Protein AF-A0A5E6N615-F1 (afdb_monomer_lite)

Secondary structure (DSSP, 8-state):
------------EEEEESTTGGGEEEETTEEEESS---TTT-SEEEEEEEEEETTEEEEEEEEEEPPPP----EEEPTT------TTPPTT-------EEE--------S--S-------------

Radius of gyration: 32.65 Å; chains: 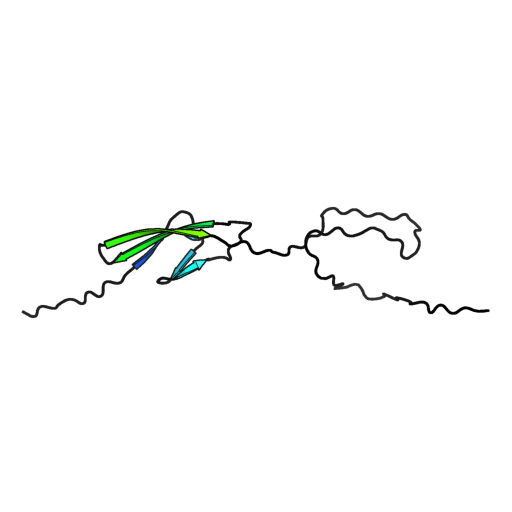1; bounding box: 83×40×94 Å

pLDDT: mean 81.95, std 19.79, range [36.72, 98.62]

Foldseek 3Di:
DDPPPDPLPQDKDKDKADDQCVQWDDDPHDIDGPDDDDCVVPQKDKMKMWIDGPPDIDIDIDIDGHDDDDDFDKAWDPPDDWDDDPPDDPPDDGDDTDMDGDDPDDDDPDDVPDPPPPPDDDDDDD

Structure (mmCIF, N/CA/C/O backbone):
data_AF-A0A5E6N615-F1
#
_entry.id   AF-A0A5E6N615-F1
#
loop_
_atom_site.group_PDB
_atom_site.id
_atom_site.type_symbol
_atom_site.label_atom_id
_atom_site.label_alt_id
_atom_site.label_comp_id
_atom_site.label_asym_id
_atom_site.label_entity_id
_atom_site.label_seq_id
_atom_site.pdbx_PDB_ins_code
_atom_site.Cartn_x
_atom_site.Cartn_y
_atom_site.Cartn_z
_atom_site.occupancy
_atom_site.B_iso_or_equiv
_atom_site.auth_seq_id
_atom_site.auth_comp_id
_atom_site.auth_asym_id
_atom_site.auth_atom_id
_atom_site.pdbx_PDB_model_num
ATOM 1 N N . MET A 1 1 ? -45.567 -9.137 41.812 1.00 41.78 1 MET A N 1
ATOM 2 C CA . MET A 1 1 ? -44.478 -8.235 41.381 1.00 41.78 1 MET A CA 1
ATOM 3 C C . MET A 1 1 ? -43.334 -9.105 40.887 1.00 41.78 1 MET A C 1
ATOM 5 O O . MET A 1 1 ? -42.562 -9.607 41.688 1.00 41.78 1 MET A O 1
ATOM 9 N N . THR A 1 2 ? -43.304 -9.397 39.588 1.00 37.09 2 THR A N 1
ATOM 10 C CA . THR A 1 2 ? -42.269 -10.251 38.989 1.00 37.09 2 THR A CA 1
ATOM 11 C C . THR A 1 2 ? -41.098 -9.361 38.605 1.00 37.09 2 THR A C 1
ATOM 13 O O . THR A 1 2 ? -41.234 -8.519 37.720 1.00 37.09 2 THR A O 1
ATOM 16 N N . ILE A 1 3 ? -39.964 -9.506 39.291 1.00 44.84 3 ILE A N 1
ATOM 17 C CA . ILE A 1 3 ? -38.730 -8.809 38.922 1.00 44.84 3 ILE A CA 1
ATOM 18 C C . ILE A 1 3 ? -38.190 -9.485 37.663 1.00 44.84 3 ILE A C 1
ATOM 20 O O . ILE A 1 3 ? -37.534 -10.527 37.724 1.00 44.84 3 ILE A O 1
ATOM 24 N N . ALA A 1 4 ? -38.500 -8.904 36.505 1.00 46.66 4 ALA A N 1
ATOM 25 C CA . ALA A 1 4 ? -37.814 -9.226 35.269 1.00 46.66 4 ALA A CA 1
ATOM 26 C C . ALA A 1 4 ? -36.354 -8.772 35.409 1.00 46.66 4 ALA A C 1
ATOM 28 O O . ALA A 1 4 ? -36.047 -7.585 35.324 1.00 46.66 4 ALA A O 1
ATOM 29 N N . HIS A 1 5 ? -35.447 -9.719 35.641 1.00 52.75 5 HIS A N 1
ATOM 30 C CA . HIS A 1 5 ? -34.023 -9.487 35.437 1.00 52.75 5 HIS A CA 1
ATOM 31 C C . HIS A 1 5 ? -33.815 -9.408 33.923 1.00 52.75 5 HIS A C 1
ATOM 33 O O . HIS A 1 5 ? -33.806 -10.423 33.226 1.00 52.75 5 HIS A O 1
ATOM 39 N N . GLY A 1 6 ? -33.791 -8.176 33.408 1.00 49.56 6 GLY A N 1
ATOM 40 C CA . GLY A 1 6 ? -33.665 -7.884 31.986 1.00 49.56 6 GLY A CA 1
ATOM 41 C C . GLY A 1 6 ? -32.457 -8.591 31.381 1.00 49.56 6 GLY A C 1
ATOM 42 O O . GLY A 1 6 ? -31.388 -8.641 31.986 1.00 49.56 6 GLY A O 1
ATOM 43 N N . LYS A 1 7 ? -32.622 -9.135 30.173 1.00 56.28 7 LYS A N 1
ATOM 44 C CA . LYS A 1 7 ? -31.506 -9.671 29.391 1.00 56.28 7 LYS A CA 1
ATOM 45 C C . LYS A 1 7 ? -30.476 -8.558 29.191 1.00 56.28 7 LYS A C 1
ATOM 47 O O . LYS A 1 7 ? -30.711 -7.638 28.413 1.00 56.28 7 LYS A O 1
ATOM 52 N N . THR A 1 8 ? -29.340 -8.622 29.876 1.00 54.59 8 THR A N 1
ATOM 53 C CA . THR A 1 8 ? -28.216 -7.711 29.634 1.00 54.59 8 THR A CA 1
ATOM 54 C C . THR A 1 8 ? -27.285 -8.304 28.591 1.00 54.59 8 THR A C 1
ATOM 56 O O . THR A 1 8 ? -26.091 -8.440 28.846 1.00 54.59 8 THR A O 1
ATOM 59 N N . ASP A 1 9 ? -27.802 -8.673 27.422 1.00 59.97 9 ASP A N 1
ATOM 60 C CA . ASP A 1 9 ? -26.910 -9.028 26.320 1.00 59.97 9 ASP A CA 1
ATOM 61 C C . ASP A 1 9 ? -26.466 -7.724 25.645 1.00 59.97 9 ASP A C 1
ATOM 63 O O . ASP A 1 9 ? -26.992 -7.283 24.623 1.00 59.97 9 ASP A O 1
ATOM 67 N N . LYS A 1 10 ? -25.581 -6.994 26.336 1.00 65.75 10 LYS A N 1
ATOM 68 C CA . LYS A 1 10 ? -24.983 -5.767 25.809 1.00 65.75 10 LYS A CA 1
ATOM 69 C C . LYS A 1 10 ? -24.020 -6.168 24.696 1.00 65.75 10 LYS A C 1
ATOM 71 O O . LYS A 1 10 ? -22.948 -6.702 24.967 1.00 65.75 10 LYS A O 1
ATOM 76 N N . SER A 1 11 ? -24.390 -5.885 23.449 1.00 82.19 11 SER A N 1
ATOM 77 C CA . SER A 1 11 ? -23.523 -6.133 22.297 1.00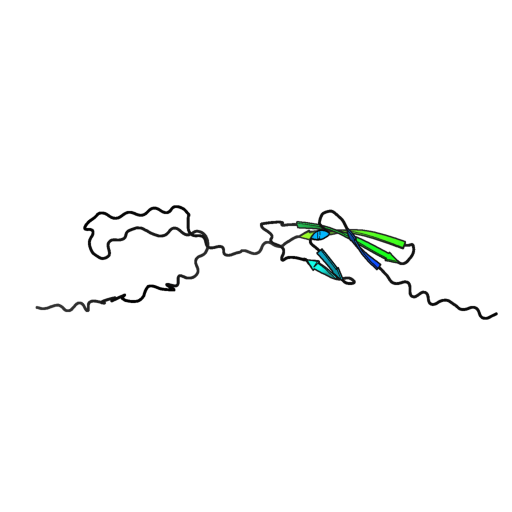 82.19 11 SER A CA 1
ATOM 78 C C . SER A 1 11 ? -22.254 -5.280 22.390 1.00 82.19 11 SER A C 1
ATOM 80 O O . SER A 1 11 ? -22.341 -4.052 22.500 1.00 82.19 11 SER A O 1
ATOM 82 N N . ILE A 1 12 ? -21.085 -5.911 22.297 1.00 91.19 12 ILE A N 1
ATOM 83 C CA . ILE A 1 12 ? -19.815 -5.198 22.127 1.00 91.19 12 ILE A CA 1
ATOM 84 C C . ILE A 1 12 ? -19.761 -4.659 20.696 1.00 91.19 12 ILE A C 1
ATOM 86 O O . ILE A 1 12 ? -19.911 -5.423 19.745 1.00 91.19 12 ILE A O 1
ATOM 90 N N . GLN A 1 13 ? -19.541 -3.355 20.548 1.00 94.19 13 GLN A N 1
ATOM 91 C CA . GLN A 1 13 ? -19.406 -2.690 19.253 1.00 94.19 13 GLN A CA 1
ATOM 92 C C . GLN A 1 13 ? -17.940 -2.359 18.981 1.00 94.19 13 GLN A C 1
ATOM 94 O O . GLN A 1 13 ? -17.220 -1.936 19.887 1.00 94.19 13 GLN A O 1
ATOM 99 N N . TYR A 1 14 ? -17.525 -2.534 17.729 1.00 96.12 14 TYR A N 1
ATOM 100 C CA . TYR A 1 14 ? -16.190 -2.203 17.244 1.00 96.12 14 TYR A CA 1
ATOM 101 C C . TYR A 1 14 ? -16.309 -1.125 16.172 1.00 96.12 14 TYR A C 1
ATOM 103 O O . TYR A 1 14 ? -17.182 -1.207 15.306 1.00 96.12 14 TYR A O 1
ATOM 111 N N . SER A 1 15 ? -15.432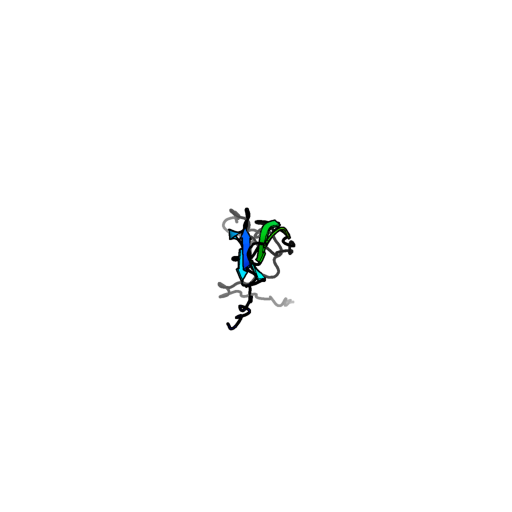 -0.127 16.211 1.00 97.00 15 SER A N 1
ATOM 112 C CA . SER A 1 15 ? -15.343 0.897 15.172 1.00 97.00 15 SER A CA 1
ATOM 113 C C . SER A 1 15 ? -13.883 1.244 14.881 1.00 97.00 15 SER A C 1
ATOM 115 O O . SER A 1 15 ? -13.007 1.072 15.730 1.00 97.00 15 SER A O 1
ATOM 117 N N . ILE A 1 16 ? -13.608 1.700 13.657 1.00 98.12 16 ILE A N 1
ATOM 118 C CA . ILE A 1 16 ? -12.289 2.201 13.258 1.00 98.12 16 ILE A CA 1
ATOM 119 C C . ILE A 1 16 ? -12.376 3.671 12.854 1.00 98.12 16 ILE A C 1
ATOM 121 O O . ILE A 1 16 ? -13.322 4.103 12.193 1.00 98.12 16 ILE A O 1
ATOM 125 N N . SER A 1 17 ? -11.367 4.442 13.239 1.00 98.31 17 SER A N 1
ATOM 126 C CA . SER A 1 17 ? -11.225 5.860 12.913 1.00 98.31 17 SER A CA 1
ATOM 127 C C . SER A 1 17 ? -9.756 6.222 12.662 1.00 98.31 17 SER A C 1
ATOM 129 O O . SER A 1 17 ? -8.898 5.344 12.549 1.00 98.31 17 SER A O 1
ATOM 131 N N . GLY A 1 18 ? -9.457 7.515 12.535 1.00 97.06 18 GLY A N 1
ATOM 132 C CA . GLY A 1 18 ? -8.108 8.017 12.276 1.00 97.06 18 GLY A CA 1
ATOM 133 C C . GLY A 1 18 ? -7.834 8.313 10.803 1.00 97.06 18 GLY A C 1
ATOM 134 O O . GLY A 1 18 ? -8.715 8.200 9.949 1.00 97.06 18 GLY A O 1
ATOM 135 N N . ARG A 1 19 ? -6.593 8.731 10.524 1.00 96.25 19 ARG A N 1
ATOM 136 C CA . ARG A 1 19 ? -6.170 9.266 9.220 1.00 96.25 19 ARG A CA 1
ATOM 137 C C . ARG A 1 19 ? -6.349 8.264 8.083 1.00 96.25 19 ARG A C 1
ATOM 139 O O . ARG A 1 19 ? -6.820 8.648 7.021 1.00 96.25 19 ARG A O 1
ATOM 146 N N . ASP A 1 20 ? -5.990 7.003 8.310 1.00 98.31 20 ASP A N 1
ATOM 147 C CA . ASP A 1 20 ? -5.990 5.992 7.253 1.00 98.31 20 ASP A CA 1
ATOM 148 C C . ASP A 1 20 ? -7.224 5.078 7.283 1.00 98.31 20 ASP A C 1
ATOM 150 O O . ASP A 1 20 ? -7.249 4.077 6.570 1.00 98.31 20 ASP A O 1
ATOM 154 N N . LYS A 1 21 ? -8.272 5.401 8.064 1.00 98.00 21 LYS A N 1
ATOM 155 C CA . LYS A 1 21 ? -9.466 4.538 8.206 1.00 98.00 21 LYS A CA 1
ATOM 156 C C . LYS A 1 21 ? -10.081 4.142 6.862 1.00 98.00 21 LYS A C 1
ATOM 158 O O . LYS A 1 21 ? -10.642 3.061 6.729 1.00 98.00 21 LYS A O 1
ATOM 163 N N . ASP A 1 22 ? -9.981 5.022 5.866 1.00 98.25 22 ASP A N 1
ATOM 164 C CA . ASP A 1 22 ? -10.645 4.841 4.581 1.00 98.25 22 ASP A CA 1
ATOM 165 C C . ASP A 1 22 ? -10.014 3.743 3.726 1.00 98.25 22 ASP A C 1
ATOM 167 O O . ASP A 1 22 ? -10.696 3.229 2.841 1.00 98.25 22 ASP A O 1
ATOM 171 N N . PHE A 1 23 ? -8.794 3.301 4.050 1.00 98.44 23 PHE A N 1
ATOM 172 C CA . PHE A 1 23 ? -8.135 2.152 3.423 1.00 98.44 23 PHE A CA 1
ATOM 173 C C . PHE A 1 23 ? -8.620 0.801 3.964 1.00 98.44 23 PHE A C 1
ATOM 175 O O . PHE A 1 23 ? -8.299 -0.233 3.376 1.00 98.44 23 PHE A O 1
ATOM 182 N N . PHE A 1 24 ? -9.405 0.789 5.047 1.00 98.62 24 PHE A N 1
ATOM 183 C CA . PHE A 1 24 ? -9.769 -0.428 5.768 1.00 98.62 24 PHE A CA 1
ATOM 184 C C . PHE A 1 24 ? -11.277 -0.665 5.828 1.00 98.62 24 PHE A C 1
ATOM 186 O O . PHE A 1 24 ? -12.084 0.261 5.925 1.00 98.62 24 PHE A O 1
ATOM 193 N N . ASN A 1 25 ? -11.648 -1.940 5.825 1.00 98.19 25 ASN A N 1
ATOM 194 C CA . ASN A 1 25 ? -12.942 -2.424 6.277 1.00 98.19 25 ASN A CA 1
ATOM 195 C C . ASN A 1 25 ? -12.801 -2.968 7.700 1.00 98.19 25 ASN A C 1
ATOM 197 O O . ASN A 1 25 ? -11.777 -3.562 8.044 1.00 98.19 25 ASN A O 1
ATOM 201 N N . LEU A 1 26 ? -13.867 -2.840 8.486 1.00 97.50 26 LEU A N 1
ATOM 202 C CA . LEU A 1 26 ? -14.034 -3.552 9.745 1.00 97.50 26 LEU A CA 1
ATOM 203 C C . LEU A 1 26 ? -15.301 -4.398 9.655 1.00 97.50 26 LEU A C 1
ATOM 205 O O . LEU A 1 26 ? -16.392 -3.863 9.465 1.00 97.50 26 LEU A O 1
ATOM 209 N N . LYS A 1 27 ? -15.149 -5.713 9.801 1.00 95.44 27 LYS A N 1
ATOM 210 C CA . LYS A 1 27 ? -16.268 -6.644 9.937 1.00 95.44 27 LYS A CA 1
ATOM 211 C C . LYS A 1 27 ? -16.065 -7.450 11.209 1.00 95.44 27 LYS A C 1
ATOM 213 O O . LYS A 1 27 ? -15.087 -8.187 11.328 1.00 95.44 27 LYS A O 1
ATOM 218 N N . ASP A 1 28 ? -16.966 -7.260 12.167 1.00 89.25 28 ASP A N 1
ATOM 219 C CA . ASP A 1 28 ? -16.855 -7.788 13.525 1.00 89.25 28 ASP A CA 1
ATOM 220 C C . ASP A 1 28 ? -15.526 -7.378 14.184 1.00 89.25 28 ASP A C 1
ATOM 222 O O . ASP A 1 28 ? -15.361 -6.236 14.607 1.00 89.25 28 ASP A O 1
ATOM 226 N N . ARG A 1 29 ? -14.561 -8.298 14.245 1.00 92.00 29 ARG A N 1
ATOM 227 C CA . ARG A 1 29 ? -13.226 -8.096 14.834 1.00 92.00 29 ARG A CA 1
ATOM 228 C C . ARG A 1 29 ? -12.101 -8.174 13.804 1.00 92.00 29 ARG A C 1
ATOM 230 O O . ARG A 1 29 ? -10.932 -8.199 14.178 1.00 92.00 29 ARG A O 1
ATOM 237 N N . VAL A 1 30 ? -12.445 -8.256 12.521 1.00 95.75 30 VAL A N 1
ATOM 238 C CA . VAL A 1 30 ? -11.488 -8.426 11.430 1.00 95.75 30 VAL A CA 1
ATOM 239 C C . VAL A 1 30 ? -11.331 -7.107 10.692 1.00 95.75 30 VAL A C 1
ATOM 241 O O . VAL A 1 30 ? -12.279 -6.588 10.100 1.00 95.75 30 VAL A O 1
ATOM 244 N N . VAL A 1 31 ? -10.105 -6.589 10.718 1.00 97.12 31 VAL A N 1
ATOM 245 C CA . VAL A 1 31 ? -9.673 -5.474 9.879 1.00 97.12 31 VAL A CA 1
ATOM 246 C C . VAL A 1 31 ? -9.092 -6.046 8.590 1.00 97.12 31 VAL A C 1
ATOM 248 O O . VAL A 1 31 ? -8.267 -6.956 8.627 1.00 97.12 31 VAL A O 1
ATOM 251 N N . SER A 1 32 ? -9.522 -5.520 7.449 1.00 98.00 32 SER A N 1
ATOM 252 C CA . SER A 1 32 ? -9.009 -5.904 6.128 1.00 98.00 32 SER A CA 1
ATOM 253 C C . SER A 1 32 ? -8.801 -4.669 5.264 1.00 98.00 32 SER A C 1
ATOM 255 O O . SER A 1 32 ? -9.467 -3.655 5.468 1.00 98.00 32 SER A O 1
ATOM 257 N N . PHE A 1 33 ? -7.880 -4.732 4.307 1.00 98.38 33 PHE A N 1
ATOM 258 C CA . PHE A 1 33 ? -7.703 -3.652 3.341 1.00 98.38 33 PHE A CA 1
ATOM 259 C C . PHE A 1 33 ? -8.842 -3.640 2.313 1.00 98.38 33 PHE A C 1
ATOM 261 O O . PHE A 1 33 ? -9.347 -4.691 1.921 1.00 98.38 33 PHE A O 1
ATOM 268 N N . LYS A 1 34 ? -9.234 -2.447 1.852 1.00 98.38 34 LYS A N 1
ATOM 269 C CA . LYS A 1 34 ? -10.176 -2.284 0.730 1.00 98.38 34 LYS A CA 1
ATOM 270 C C . LYS A 1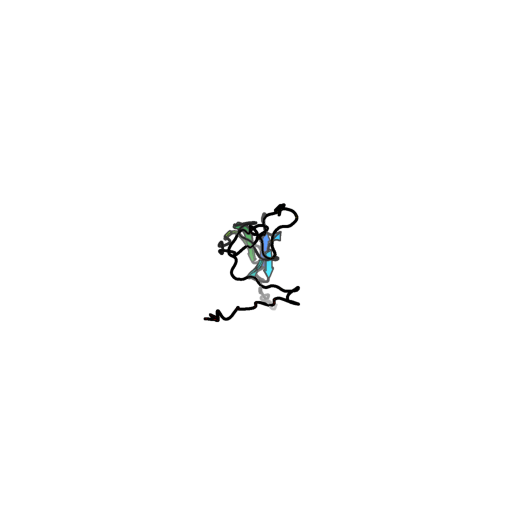 34 ? -9.529 -2.550 -0.625 1.00 98.38 34 LYS A C 1
ATOM 272 O O . LYS A 1 34 ? -10.185 -3.089 -1.505 1.00 98.38 34 LYS A O 1
ATOM 277 N N . ASN A 1 35 ? -8.261 -2.172 -0.764 1.00 97.44 35 ASN A N 1
ATOM 278 C CA . ASN A 1 35 ? -7.438 -2.374 -1.952 1.00 97.44 35 ASN A CA 1
ATOM 279 C C . ASN A 1 35 ? -6.122 -3.027 -1.532 1.00 97.44 35 ASN A C 1
ATOM 281 O O . ASN A 1 35 ? -5.680 -2.819 -0.403 1.00 97.44 35 ASN A O 1
ATOM 285 N N . SER A 1 36 ? -5.483 -3.781 -2.426 1.00 96.38 36 SER A N 1
ATOM 286 C CA . SER A 1 36 ? -4.182 -4.391 -2.139 1.00 96.38 36 SER A CA 1
ATOM 287 C C . SER A 1 36 ? -3.169 -3.333 -1.674 1.00 96.38 36 SER A C 1
ATOM 289 O O . SER A 1 36 ? -3.022 -2.316 -2.355 1.00 96.38 36 SER A O 1
ATOM 291 N N . PRO A 1 37 ? -2.497 -3.527 -0.524 1.00 96.56 37 PRO A N 1
ATOM 292 C CA . PRO A 1 37 ? -1.437 -2.629 -0.096 1.00 96.56 37 PRO A CA 1
ATOM 293 C C . PRO A 1 37 ? -0.205 -2.812 -0.983 1.00 96.56 37 PRO A C 1
ATOM 295 O O . PRO A 1 37 ? 0.128 -3.931 -1.364 1.00 96.56 37 PRO A O 1
ATOM 298 N N . ASP A 1 38 ? 0.477 -1.707 -1.254 1.00 95.94 38 ASP A N 1
ATOM 299 C CA . ASP A 1 38 ? 1.725 -1.650 -2.010 1.00 95.94 38 ASP A CA 1
ATOM 300 C C . ASP A 1 38 ? 2.763 -0.898 -1.164 1.00 95.94 38 ASP A C 1
ATOM 302 O O . ASP A 1 38 ? 2.485 0.207 -0.680 1.00 95.94 38 ASP A O 1
ATOM 306 N N . TYR A 1 39 ? 3.920 -1.524 -0.924 1.00 96.62 39 TYR A N 1
ATOM 307 C CA . TYR A 1 39 ? 4.956 -0.978 -0.047 1.00 96.62 39 TYR A CA 1
ATOM 308 C C . TYR A 1 39 ? 5.553 0.300 -0.639 1.00 96.62 39 TYR A C 1
ATOM 310 O O . TYR A 1 39 ? 5.701 1.295 0.076 1.00 96.62 39 TYR A O 1
ATOM 318 N N . GLU A 1 40 ? 5.847 0.279 -1.937 1.00 94.50 40 GLU A N 1
ATOM 319 C CA . GLU A 1 40 ? 6.446 1.372 -2.695 1.00 94.50 40 GLU A CA 1
ATOM 320 C C . GLU A 1 40 ? 5.527 2.602 -2.713 1.00 94.50 40 GLU A C 1
ATOM 322 O O . GLU A 1 40 ? 6.008 3.734 -2.627 1.00 94.50 40 GLU A O 1
ATOM 327 N N . SER A 1 41 ? 4.207 2.394 -2.734 1.00 96.31 41 SER A N 1
ATOM 328 C CA . SER A 1 41 ? 3.219 3.470 -2.603 1.00 96.31 41 SER A CA 1
ATOM 329 C C . SER A 1 41 ? 3.042 3.958 -1.163 1.00 96.31 41 SER A C 1
ATOM 331 O O . SER A 1 41 ? 2.967 5.166 -0.914 1.00 96.31 41 SER A O 1
ATOM 333 N N . LYS A 1 42 ? 2.909 3.040 -0.195 1.00 97.81 42 LYS A N 1
ATOM 334 C CA . LYS A 1 42 ? 2.694 3.389 1.214 1.00 97.81 42 LYS A CA 1
ATOM 335 C C . LYS A 1 42 ? 3.144 2.262 2.161 1.00 97.81 42 LYS A C 1
ATOM 337 O O . LYS A 1 42 ? 2.406 1.297 2.368 1.00 97.81 42 LYS A O 1
ATOM 342 N N . PRO A 1 43 ? 4.285 2.426 2.855 1.00 97.88 43 PRO A N 1
ATOM 343 C CA . PRO A 1 43 ? 4.883 1.358 3.658 1.00 97.88 43 PRO A CA 1
ATOM 344 C C . PRO A 1 43 ? 4.247 1.180 5.046 1.00 97.88 43 PRO A C 1
ATOM 346 O O . PRO A 1 43 ? 4.529 0.203 5.738 1.00 97.88 43 PRO A O 1
ATOM 349 N N . SER A 1 44 ? 3.419 2.124 5.504 1.00 98.19 44 SER A N 1
ATOM 350 C CA . SER A 1 44 ? 2.807 2.072 6.834 1.00 98.19 44 SER A CA 1
ATOM 351 C C . SER A 1 44 ? 1.475 2.816 6.884 1.00 98.19 44 SER A C 1
ATOM 353 O O . SER A 1 44 ? 1.290 3.835 6.212 1.00 98.19 44 SER A O 1
ATOM 355 N N . TYR A 1 45 ? 0.564 2.307 7.708 1.00 98.44 45 TYR A N 1
ATOM 356 C CA . TYR A 1 45 ? -0.764 2.857 7.956 1.00 98.44 45 TYR A CA 1
ATOM 357 C C . TYR A 1 45 ? -1.023 2.975 9.459 1.00 98.44 45 TYR A C 1
ATOM 359 O O . TYR A 1 45 ? -0.498 2.197 10.262 1.00 98.44 45 TYR A O 1
ATOM 367 N N . SER A 1 46 ? -1.886 3.915 9.841 1.00 98.12 46 SER A N 1
ATOM 368 C CA . SER A 1 46 ? -2.350 4.074 11.218 1.00 98.12 46 SER A CA 1
ATOM 369 C C . SER A 1 46 ? -3.866 4.238 11.300 1.00 98.12 46 SER A C 1
ATOM 371 O O . SER A 1 46 ? -4.463 5.082 10.625 1.00 98.12 46 SER A O 1
ATOM 373 N N . LEU A 1 47 ? -4.486 3.446 12.175 1.00 97.38 47 LEU A N 1
ATOM 374 C CA . LEU A 1 47 ? -5.908 3.532 12.503 1.00 97.38 47 LEU A CA 1
ATOM 375 C C . LEU A 1 47 ? -6.113 3.483 14.014 1.00 97.38 47 LEU A C 1
ATOM 377 O O . LEU A 1 47 ? -5.296 2.930 14.744 1.00 97.38 47 LEU A O 1
ATOM 381 N N . THR A 1 48 ? -7.224 4.028 14.485 1.00 98.25 48 THR A N 1
ATOM 382 C CA . THR A 1 48 ? -7.652 3.904 15.880 1.00 98.25 48 THR A CA 1
ATOM 383 C C . THR A 1 48 ? -8.806 2.914 15.945 1.00 98.25 48 THR A C 1
ATOM 385 O O . THR A 1 48 ? -9.826 3.132 15.294 1.00 98.25 48 THR A O 1
ATOM 388 N N . LEU A 1 49 ? -8.644 1.833 16.710 1.00 97.56 49 LEU A N 1
ATOM 389 C CA . LEU A 1 49 ? -9.713 0.882 17.015 1.00 97.56 49 LEU A CA 1
ATOM 390 C C . LEU A 1 49 ? -10.386 1.309 18.317 1.00 97.56 49 LEU A C 1
ATOM 392 O O . LEU A 1 49 ? -9.715 1.407 19.343 1.00 97.56 49 LEU A O 1
ATOM 396 N N . GLU A 1 50 ? -11.698 1.509 18.283 1.00 97.38 50 GLU A N 1
ATOM 397 C CA . GLU A 1 50 ? -12.522 1.734 19.467 1.00 97.38 50 GLU A CA 1
ATOM 398 C C . GLU A 1 50 ? -13.391 0.501 19.740 1.00 97.38 50 GLU A C 1
ATOM 400 O O . GLU A 1 50 ? -13.986 -0.088 18.832 1.00 97.38 50 GLU A O 1
ATOM 405 N N . ILE A 1 51 ? -13.465 0.115 21.013 1.00 96.31 51 ILE A N 1
ATOM 406 C CA . ILE A 1 51 ? -14.340 -0.938 21.522 1.00 96.31 51 ILE A CA 1
ATOM 407 C C . ILE A 1 51 ? -15.305 -0.306 22.518 1.00 96.31 51 ILE A C 1
ATOM 409 O O . ILE A 1 51 ? -14.884 0.313 23.502 1.00 96.31 51 ILE A O 1
ATOM 413 N N . LYS A 1 52 ? -16.604 -0.513 22.299 1.00 94.94 52 LYS A N 1
ATOM 414 C CA . LYS A 1 52 ? -17.672 0.022 23.143 1.00 94.94 52 LYS A CA 1
ATOM 415 C C . LYS A 1 52 ? -18.538 -1.094 23.718 1.00 94.94 52 LYS A C 1
ATOM 417 O O . LYS A 1 52 ? -19.054 -1.937 22.989 1.00 94.94 52 LYS A O 1
ATOM 422 N N . ASN A 1 53 ? -18.732 -1.073 25.034 1.00 93.19 53 ASN A N 1
ATOM 423 C CA . ASN A 1 53 ? -19.636 -1.958 25.766 1.00 93.19 53 ASN A CA 1
ATOM 424 C C . ASN A 1 53 ? -20.567 -1.112 26.650 1.00 93.19 53 ASN A C 1
ATOM 426 O O . ASN A 1 53 ? -20.245 -0.756 27.788 1.00 93.19 53 ASN A O 1
ATOM 430 N N . GLY A 1 54 ? -21.724 -0.738 26.098 1.00 88.50 54 GLY A N 1
ATOM 431 C CA . GLY A 1 54 ? -22.640 0.209 26.736 1.00 88.50 54 GLY A CA 1
ATOM 432 C C . GLY A 1 54 ? -21.978 1.584 26.944 1.00 88.50 54 GLY A C 1
ATOM 433 O O . GLY A 1 54 ? -21.564 2.195 25.958 1.00 88.50 54 GLY A O 1
ATOM 434 N N . PRO A 1 55 ? -21.880 2.096 28.189 1.00 89.50 55 PRO A N 1
ATOM 435 C CA . PRO A 1 55 ? -21.254 3.390 28.475 1.00 89.50 55 PRO A CA 1
ATOM 436 C C . PRO A 1 55 ? -19.718 3.335 28.517 1.00 89.50 55 PRO A C 1
ATOM 438 O O . PRO A 1 55 ? -19.074 4.379 28.545 1.00 89.50 55 PRO A O 1
ATOM 441 N N . LEU A 1 56 ? -19.120 2.141 28.554 1.00 92.81 56 LEU A N 1
ATOM 442 C CA . LEU A 1 56 ? -17.670 1.983 28.599 1.00 92.81 56 LEU A CA 1
ATOM 443 C C . LEU A 1 56 ? -17.110 1.971 27.176 1.00 92.81 56 LEU A C 1
ATOM 445 O O . LEU A 1 56 ? -17.491 1.118 26.375 1.00 92.81 56 LEU A O 1
ATOM 449 N N . ALA A 1 57 ? -16.187 2.886 26.892 1.00 95.38 57 ALA A N 1
ATOM 450 C CA . ALA A 1 57 ? -15.433 2.939 25.644 1.00 95.38 57 ALA A CA 1
ATOM 451 C C . ALA A 1 57 ? -13.927 2.943 25.929 1.00 95.38 57 ALA A C 1
ATOM 453 O O . ALA A 1 57 ? -13.458 3.526 26.918 1.00 95.38 57 ALA A O 1
ATOM 454 N N . ARG A 1 58 ? -13.172 2.254 25.076 1.00 97.69 58 ARG A N 1
ATOM 455 C CA . ARG A 1 58 ? -11.709 2.259 25.060 1.00 97.69 58 ARG A CA 1
ATOM 456 C C . ARG A 1 58 ? -11.246 2.286 23.618 1.00 97.69 58 ARG A C 1
ATOM 458 O O . ARG A 1 58 ? -11.768 1.529 22.803 1.00 97.69 58 ARG A O 1
ATOM 465 N N . ASP A 1 59 ? -10.243 3.101 23.344 1.00 97.62 59 ASP A N 1
ATOM 466 C CA . ASP A 1 59 ? -9.606 3.168 22.042 1.00 97.62 59 ASP A CA 1
ATOM 467 C C . ASP A 1 59 ? -8.101 2.907 22.136 1.00 97.62 59 ASP A C 1
ATOM 469 O O . ASP A 1 59 ? -7.476 2.997 23.201 1.00 97.62 59 ASP A O 1
ATOM 473 N N . LYS A 1 60 ? -7.527 2.498 21.005 1.00 98.25 60 LYS A N 1
ATOM 474 C CA . LYS A 1 60 ? -6.085 2.370 20.840 1.00 98.25 60 LYS A CA 1
ATOM 475 C C . LYS A 1 60 ? -5.700 2.610 19.389 1.00 98.25 60 LYS A C 1
ATOM 477 O O . LYS A 1 60 ? -6.326 2.081 18.471 1.00 98.25 60 LYS A O 1
ATOM 482 N N . THR A 1 61 ? -4.621 3.355 19.190 1.00 98.00 61 THR A N 1
ATOM 483 C CA . THR A 1 61 ? -3.971 3.462 17.884 1.00 98.00 61 THR A CA 1
ATOM 484 C C . THR A 1 61 ? -3.216 2.177 17.556 1.00 98.00 61 THR A C 1
ATOM 486 O O . THR A 1 61 ? -2.445 1.667 18.371 1.00 98.00 61 THR A O 1
ATOM 489 N N . ILE A 1 62 ? -3.434 1.675 16.347 1.00 97.19 62 ILE A N 1
ATOM 490 C CA . ILE A 1 62 ? -2.796 0.507 15.754 1.00 97.19 62 ILE A CA 1
ATOM 491 C C . ILE A 1 62 ? -1.958 0.989 14.569 1.00 97.19 62 ILE A C 1
ATOM 493 O O . ILE A 1 62 ? -2.447 1.725 13.708 1.00 97.19 62 ILE A O 1
ATOM 497 N N . THR A 1 63 ? -0.702 0.553 14.527 1.00 97.88 63 THR A N 1
ATOM 498 C CA . THR A 1 63 ? 0.201 0.763 13.391 1.00 97.88 63 THR A CA 1
ATOM 499 C C . THR A 1 63 ? 0.294 -0.526 12.592 1.00 97.88 63 THR A C 1
ATOM 501 O O . THR A 1 63 ? 0.520 -1.593 13.161 1.00 97.88 63 THR A O 1
ATOM 504 N N . ILE A 1 64 ? 0.129 -0.425 11.276 1.00 98.25 64 ILE A N 1
ATOM 505 C CA . ILE A 1 64 ? 0.195 -1.548 10.341 1.00 98.25 64 ILE A CA 1
ATOM 506 C C . ILE A 1 64 ? 1.351 -1.275 9.389 1.00 98.25 64 ILE A C 1
ATOM 508 O O . ILE A 1 64 ? 1.307 -0.324 8.614 1.00 98.25 64 ILE A O 1
ATOM 512 N N . THR A 1 65 ? 2.385 -2.104 9.456 1.00 98.06 65 THR A N 1
ATOM 513 C CA . THR A 1 65 ? 3.564 -2.010 8.591 1.00 98.06 65 THR A CA 1
ATOM 514 C C . THR A 1 65 ? 3.420 -2.963 7.415 1.00 98.06 65 THR A C 1
ATOM 516 O O . THR A 1 65 ? 3.154 -4.150 7.616 1.00 98.06 65 THR A O 1
ATOM 519 N N . ILE A 1 66 ? 3.630 -2.465 6.200 1.00 98.19 66 ILE A N 1
ATOM 520 C CA . ILE A 1 66 ? 3.718 -3.302 5.007 1.00 98.19 66 ILE A CA 1
ATOM 521 C C . ILE A 1 66 ? 5.141 -3.846 4.920 1.00 98.19 66 ILE A C 1
ATOM 523 O O . ILE A 1 66 ? 6.114 -3.109 5.074 1.00 98.19 66 ILE A O 1
ATOM 527 N N . ILE A 1 67 ? 5.263 -5.151 4.709 1.00 96.88 67 ILE A N 1
ATOM 528 C CA . ILE A 1 67 ? 6.555 -5.794 4.489 1.00 96.88 67 ILE A CA 1
ATOM 529 C C . ILE A 1 67 ? 6.872 -5.665 3.003 1.00 96.88 67 ILE A C 1
ATOM 531 O O . ILE A 1 67 ? 6.077 -6.107 2.177 1.00 96.88 67 ILE A O 1
ATOM 535 N N . ASN A 1 68 ? 8.020 -5.071 2.674 1.00 95.31 68 ASN A N 1
ATOM 536 C CA . ASN A 1 68 ? 8.486 -5.004 1.293 1.00 95.31 68 ASN A CA 1
ATOM 537 C C . ASN A 1 68 ? 8.743 -6.426 0.769 1.00 95.31 68 ASN A C 1
ATOM 539 O O . ASN A 1 68 ? 9.489 -7.198 1.383 1.00 95.31 68 ASN A O 1
ATOM 543 N N . LEU A 1 69 ? 8.133 -6.756 -0.367 1.00 91.56 69 LEU A N 1
ATOM 544 C CA . LEU A 1 69 ? 8.465 -7.938 -1.146 1.00 91.56 69 LEU A CA 1
ATOM 545 C C . LEU A 1 69 ? 9.287 -7.508 -2.354 1.00 91.56 69 LEU A C 1
ATOM 547 O O . LEU A 1 69 ? 8.952 -6.547 -3.030 1.00 91.56 69 LEU A O 1
ATOM 551 N N . LYS A 1 70 ? 10.340 -8.262 -2.678 1.00 84.00 70 LYS A N 1
ATOM 552 C CA . LYS A 1 70 ? 11.110 -7.994 -3.893 1.00 84.00 70 LYS A CA 1
ATOM 553 C C . LYS A 1 70 ? 10.250 -8.265 -5.127 1.00 84.00 70 LYS A C 1
ATOM 555 O O . LYS A 1 70 ? 10.108 -9.414 -5.552 1.00 84.00 70 LYS A O 1
ATOM 560 N N . GLU A 1 71 ? 9.745 -7.202 -5.729 1.00 80.88 71 GLU A N 1
ATOM 561 C CA . GLU A 1 71 ? 8.988 -7.261 -6.971 1.00 80.88 71 GLU A CA 1
ATOM 562 C C . GLU A 1 71 ? 9.937 -7.331 -8.173 1.00 80.88 71 GLU A C 1
ATOM 564 O O . GLU A 1 71 ? 10.977 -6.669 -8.229 1.00 80.88 71 GLU A O 1
ATOM 569 N N . LYS A 1 72 ? 9.607 -8.179 -9.152 1.00 78.00 72 LYS A N 1
ATOM 570 C CA . LYS A 1 72 ? 10.310 -8.197 -10.438 1.00 78.00 72 LYS A CA 1
ATOM 571 C C . LYS A 1 72 ? 9.564 -7.279 -11.389 1.00 78.00 72 LYS A C 1
ATOM 573 O O . LYS A 1 72 ? 8.556 -7.677 -11.962 1.00 78.00 72 LYS A O 1
ATOM 578 N N . THR A 1 73 ? 10.071 -6.073 -11.572 1.00 73.88 73 THR A N 1
ATOM 579 C CA . THR A 1 73 ? 9.630 -5.209 -12.664 1.00 73.88 73 THR A CA 1
ATOM 580 C C . THR A 1 73 ? 10.470 -5.503 -13.905 1.00 73.88 73 THR A C 1
ATOM 582 O O . THR A 1 73 ? 11.626 -5.917 -13.801 1.00 73.88 73 THR A O 1
ATOM 585 N N . ILE A 1 74 ? 9.873 -5.349 -15.085 1.00 80.94 74 ILE A N 1
ATOM 586 C CA . ILE A 1 74 ? 10.575 -5.311 -16.371 1.00 80.94 74 ILE A CA 1
ATOM 587 C C . ILE A 1 74 ? 10.089 -4.047 -17.067 1.00 80.94 74 ILE A C 1
ATOM 589 O O . ILE A 1 74 ? 8.882 -3.829 -17.167 1.00 80.94 74 ILE A O 1
ATOM 593 N N . SER A 1 75 ? 11.008 -3.222 -17.557 1.00 82.94 75 SER A N 1
ATOM 594 C CA . SER A 1 75 ? 10.659 -2.086 -18.410 1.00 82.94 75 SER A CA 1
ATOM 595 C C . SER A 1 75 ? 11.580 -2.010 -19.619 1.00 82.94 75 SER A C 1
ATOM 597 O O . SER A 1 75 ? 12.751 -2.386 -19.553 1.00 82.94 75 SER A O 1
ATOM 599 N N . ILE A 1 76 ? 11.042 -1.531 -20.737 1.00 85.31 76 ILE A N 1
ATOM 600 C CA . ILE A 1 76 ? 11.821 -1.170 -21.922 1.00 85.31 76 ILE A CA 1
ATOM 601 C C . ILE A 1 76 ? 12.199 0.301 -21.759 1.00 85.31 76 ILE A C 1
ATOM 603 O O . ILE A 1 76 ? 11.336 1.116 -21.430 1.00 85.31 76 ILE A O 1
ATOM 607 N N . ALA A 1 77 ? 13.472 0.649 -21.961 1.00 85.81 77 ALA A N 1
ATOM 608 C CA . ALA A 1 77 ? 13.878 2.051 -21.916 1.00 85.81 77 ALA A CA 1
ATOM 609 C C . ALA A 1 77 ? 13.139 2.844 -23.009 1.00 85.81 77 ALA A C 1
ATOM 611 O O . ALA A 1 77 ? 13.056 2.384 -24.152 1.00 85.81 77 ALA A O 1
ATOM 612 N N . ALA A 1 78 ? 12.589 4.006 -22.653 1.00 88.44 78 ALA A N 1
ATOM 613 C CA . ALA A 1 78 ? 11.915 4.883 -23.606 1.00 88.44 78 ALA A CA 1
ATOM 614 C C . ALA A 1 78 ? 12.913 5.485 -24.611 1.00 88.44 78 ALA A C 1
ATOM 616 O O . ALA A 1 78 ? 14.110 5.564 -24.335 1.00 88.44 78 ALA A O 1
ATOM 617 N N . ASP A 1 79 ? 12.401 5.896 -25.773 1.00 90.94 79 ASP A N 1
ATOM 618 C CA . ASP A 1 79 ? 13.123 6.683 -26.783 1.00 90.94 79 ASP A CA 1
ATOM 619 C C . ASP A 1 79 ? 14.442 6.067 -27.285 1.00 90.94 79 ASP A C 1
ATOM 621 O O . ASP A 1 79 ? 15.391 6.763 -27.652 1.00 90.94 79 ASP A O 1
ATOM 625 N N . GLN A 1 80 ? 14.502 4.733 -27.348 1.00 91.88 80 GLN A N 1
ATOM 626 C CA . GLN A 1 80 ? 15.634 4.031 -27.945 1.00 91.88 80 GLN A CA 1
ATOM 627 C C . GLN A 1 80 ? 15.664 4.263 -29.453 1.00 91.88 80 GLN A C 1
ATOM 629 O O . GLN A 1 80 ? 14.824 3.760 -30.199 1.00 91.88 80 GLN A O 1
ATOM 634 N N . THR A 1 81 ? 16.666 5.007 -29.904 1.00 93.12 81 THR A N 1
ATOM 635 C CA . THR A 1 81 ? 16.957 5.180 -31.324 1.00 93.12 81 THR A CA 1
ATOM 636 C C . THR A 1 81 ? 18.018 4.175 -31.750 1.00 93.12 81 THR A C 1
ATOM 638 O O . THR A 1 81 ? 18.999 3.935 -31.048 1.00 93.12 81 THR A O 1
ATOM 641 N N . MET A 1 82 ? 17.802 3.555 -32.905 1.00 94.88 82 MET A N 1
ATOM 642 C CA . MET A 1 82 ? 18.746 2.635 -33.529 1.00 94.88 82 MET A CA 1
ATOM 643 C C . MET A 1 82 ? 18.893 3.023 -34.997 1.00 94.88 82 MET A C 1
ATOM 645 O O . MET A 1 82 ? 17.934 3.487 -35.617 1.00 94.88 82 MET A O 1
ATOM 649 N N . SER A 1 83 ? 20.081 2.847 -35.561 1.00 94.81 83 SER A N 1
ATOM 650 C CA . SER A 1 83 ? 20.352 3.174 -36.956 1.00 94.81 83 SER A CA 1
ATOM 651 C C . SER A 1 83 ? 21.258 2.126 -37.585 1.00 94.81 83 SER A C 1
ATOM 653 O O . SER A 1 83 ? 22.063 1.474 -36.924 1.00 94.81 83 SER A O 1
ATOM 655 N N . VAL A 1 84 ? 21.098 1.943 -38.891 1.00 96.62 84 VAL A N 1
ATOM 656 C CA . VAL A 1 84 ? 21.947 1.083 -39.709 1.00 96.62 84 VAL A CA 1
ATOM 657 C C . VAL A 1 84 ? 22.147 1.766 -41.053 1.00 96.62 84 V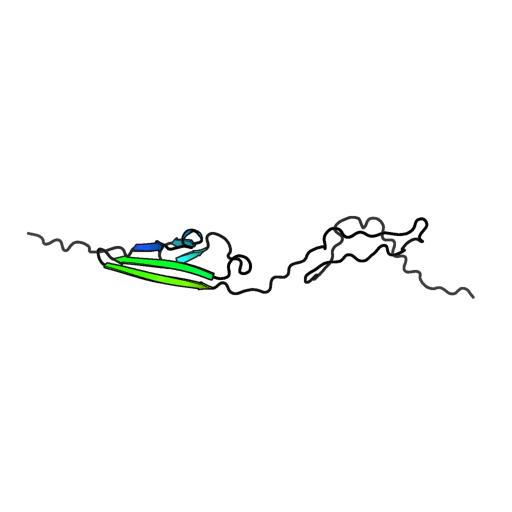AL A C 1
ATOM 659 O O . VAL A 1 84 ? 21.233 2.411 -41.566 1.00 96.62 84 VAL A O 1
ATOM 662 N N . ASN A 1 85 ? 23.348 1.649 -41.611 1.00 96.56 85 ASN A N 1
ATOM 663 C CA . ASN A 1 85 ? 23.659 2.252 -42.900 1.00 96.56 85 ASN A CA 1
ATOM 664 C C . ASN A 1 85 ? 22.829 1.624 -44.024 1.00 96.56 85 ASN A C 1
ATOM 666 O O . ASN A 1 85 ? 22.515 0.428 -44.007 1.00 96.56 85 ASN A O 1
ATOM 670 N N . GLU A 1 86 ? 22.529 2.427 -45.044 1.00 93.25 86 GLU A N 1
ATOM 671 C CA . GLU A 1 86 ? 21.984 1.892 -46.284 1.00 93.25 86 GLU A CA 1
ATOM 672 C C . GLU A 1 86 ? 22.959 0.879 -46.908 1.00 93.25 86 GLU A C 1
ATOM 674 O O . GLU A 1 86 ? 24.179 1.007 -46.798 1.00 93.25 86 GLU A O 1
ATOM 679 N N . ARG A 1 87 ? 22.414 -0.150 -47.572 1.00 94.44 87 ARG A N 1
ATOM 680 C CA . ARG A 1 87 ? 23.176 -1.242 -48.216 1.00 94.44 87 ARG A CA 1
ATOM 681 C C . ARG A 1 87 ? 23.983 -2.139 -47.263 1.00 94.44 87 ARG A C 1
ATOM 683 O O . ARG A 1 87 ? 24.816 -2.915 -47.735 1.00 94.44 87 ARG A O 1
ATOM 690 N N . SER A 1 88 ? 23.726 -2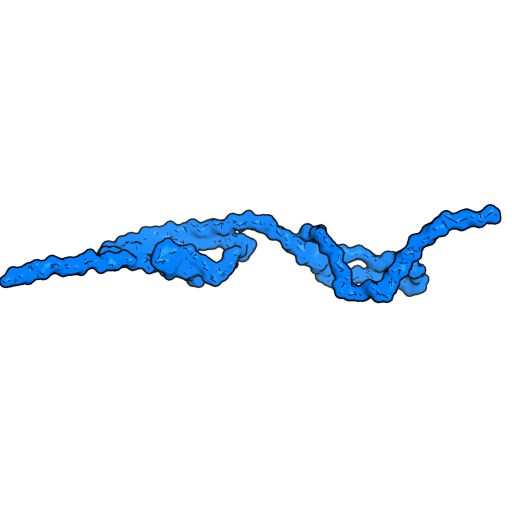.083 -45.957 1.00 95.94 88 SER A N 1
ATOM 691 C CA . SER A 1 88 ? 24.243 -3.071 -45.007 1.00 95.94 88 SER A CA 1
ATOM 692 C C . SER A 1 88 ? 23.893 -4.500 -45.426 1.00 95.94 88 SER A C 1
ATOM 694 O O . SER A 1 88 ? 22.826 -4.768 -45.984 1.00 95.94 88 SER A O 1
ATOM 696 N N . GLN A 1 89 ? 24.806 -5.434 -45.157 1.00 95.50 89 GLN A N 1
ATOM 697 C CA . GLN A 1 89 ? 24.606 -6.844 -45.481 1.00 95.50 89 GLN A CA 1
ATOM 698 C C . GLN A 1 89 ? 23.425 -7.429 -44.698 1.00 95.50 89 GLN A C 1
ATOM 700 O O . GLN A 1 89 ? 23.105 -6.984 -43.590 1.00 95.50 89 GLN A O 1
ATOM 705 N N . VAL A 1 90 ? 22.803 -8.471 -45.254 1.00 92.12 90 VAL A N 1
ATOM 706 C CA . VAL A 1 90 ? 21.782 -9.255 -44.547 1.00 92.12 90 VAL A CA 1
ATOM 707 C C . VAL A 1 90 ? 22.353 -9.725 -43.203 1.00 92.12 90 VAL A C 1
ATOM 709 O O . VAL A 1 90 ? 23.471 -10.231 -43.152 1.00 92.12 90 VAL A O 1
ATOM 712 N N . ASN A 1 91 ? 21.571 -9.561 -42.131 1.00 89.62 91 ASN A N 1
ATOM 713 C CA . ASN A 1 91 ? 21.931 -9.849 -40.733 1.00 89.62 91 ASN A CA 1
ATOM 714 C C . ASN A 1 91 ? 22.910 -8.867 -40.063 1.00 89.62 91 ASN A C 1
ATOM 716 O O . ASN A 1 91 ? 23.439 -9.183 -38.998 1.00 89.62 91 ASN A O 1
ATOM 720 N N . THR A 1 92 ? 23.127 -7.672 -40.624 1.00 93.06 92 THR A N 1
ATOM 721 C CA . THR A 1 92 ? 23.841 -6.602 -39.904 1.00 93.06 92 THR A CA 1
ATOM 722 C C . THR A 1 92 ? 23.049 -6.197 -38.649 1.00 93.06 92 THR A C 1
ATOM 724 O O . THR A 1 92 ? 21.880 -5.822 -38.781 1.00 93.06 92 THR A O 1
ATOM 727 N N . PRO A 1 93 ? 23.638 -6.255 -37.438 1.00 93.75 93 PRO A N 1
ATOM 728 C CA . PRO A 1 93 ? 22.970 -5.811 -36.216 1.00 93.75 93 PRO A CA 1
ATOM 729 C C . PRO A 1 93 ? 22.657 -4.310 -36.255 1.00 93.75 93 PRO A C 1
ATOM 731 O O . PRO A 1 93 ? 23.500 -3.512 -36.655 1.00 93.75 93 PRO A O 1
ATOM 734 N N . VAL A 1 94 ? 21.455 -3.930 -35.813 1.00 94.44 94 VAL A N 1
ATOM 735 C CA . VAL A 1 94 ? 20.978 -2.528 -35.799 1.00 94.44 94 VAL A CA 1
ATOM 736 C C . VAL A 1 94 ? 21.098 -1.901 -34.400 1.00 94.44 94 VAL A C 1
ATOM 738 O O . VAL A 1 94 ? 21.147 -0.685 -34.256 1.00 94.44 94 VAL A O 1
ATOM 741 N N . GLY A 1 95 ? 21.194 -2.730 -33.360 1.00 91.38 95 GLY A N 1
ATOM 742 C CA . GLY A 1 95 ? 21.332 -2.314 -31.970 1.00 91.38 95 GLY A CA 1
ATOM 743 C C . GLY A 1 95 ? 20.922 -3.426 -31.009 1.00 91.38 95 GLY A C 1
ATOM 744 O O . GLY A 1 95 ? 20.509 -4.509 -31.431 1.00 91.38 95 GLY A O 1
ATOM 745 N N . THR A 1 96 ? 21.019 -3.139 -29.713 1.00 88.31 96 THR A N 1
ATOM 746 C CA . THR A 1 96 ? 20.527 -4.008 -28.637 1.00 88.31 96 THR A CA 1
ATOM 747 C C . THR A 1 96 ? 19.415 -3.279 -27.903 1.00 88.31 96 THR A C 1
ATOM 749 O O . THR A 1 96 ? 19.576 -2.110 -27.560 1.00 88.31 96 THR A O 1
ATOM 752 N N . VAL A 1 97 ? 18.300 -3.961 -27.641 1.00 88.75 97 VAL A N 1
ATOM 753 C CA . VAL A 1 97 ? 17.219 -3.394 -26.829 1.00 88.75 97 VAL A CA 1
ATOM 754 C C . VAL A 1 97 ? 17.680 -3.305 -25.377 1.00 88.75 97 VAL A C 1
ATOM 756 O O . VAL A 1 97 ? 18.020 -4.311 -24.755 1.00 88.75 97 VAL A O 1
ATOM 759 N N . ALA A 1 98 ? 17.662 -2.098 -24.831 1.00 86.50 98 ALA A N 1
ATOM 760 C CA . ALA A 1 98 ? 17.862 -1.839 -23.421 1.00 86.50 98 ALA A CA 1
ATOM 761 C C . ALA A 1 98 ? 16.556 -2.073 -22.650 1.00 86.50 98 ALA A C 1
ATOM 763 O O . ALA A 1 98 ? 15.513 -1.469 -22.925 1.00 86.50 98 ALA A O 1
ATOM 764 N N . THR A 1 99 ? 16.640 -2.939 -21.647 1.00 86.50 99 THR A N 1
ATOM 765 C CA . THR A 1 99 ? 15.582 -3.196 -20.668 1.00 86.50 99 THR A CA 1
ATOM 766 C C . THR A 1 99 ? 16.133 -2.999 -19.264 1.00 86.50 99 THR A C 1
ATOM 768 O O . THR A 1 99 ? 17.309 -3.273 -19.025 1.00 86.50 99 THR A O 1
ATOM 771 N N . THR A 1 100 ? 15.291 -2.596 -18.317 1.00 80.38 100 THR A N 1
ATOM 772 C CA . THR A 1 100 ? 15.632 -2.616 -16.889 1.00 80.38 100 THR A CA 1
ATOM 773 C C . THR A 1 100 ? 14.838 -3.698 -16.164 1.00 80.38 100 THR A C 1
ATOM 775 O O . THR A 1 100 ? 13.801 -4.153 -16.654 1.00 80.38 100 THR A O 1
ATOM 778 N N . GLY A 1 101 ? 15.343 -4.121 -15.004 1.00 76.75 101 GLY A N 1
ATOM 779 C CA . GLY A 1 101 ? 14.720 -5.161 -14.190 1.00 76.75 101 GLY A CA 1
ATOM 780 C C . GLY A 1 101 ? 15.238 -6.573 -14.471 1.00 76.75 101 GLY A C 1
ATOM 781 O O . GLY A 1 101 ? 16.279 -6.759 -15.099 1.00 76.75 101 GLY A O 1
ATOM 782 N N . ILE A 1 102 ? 14.540 -7.588 -13.951 1.00 70.81 102 ILE A N 1
ATOM 783 C CA . ILE A 1 102 ? 14.936 -8.996 -14.118 1.00 70.81 102 ILE A CA 1
ATOM 784 C C . ILE A 1 102 ? 14.116 -9.603 -15.250 1.00 70.81 102 ILE A C 1
ATOM 786 O O . ILE A 1 102 ? 12.984 -10.036 -15.034 1.00 70.81 102 ILE A O 1
ATOM 790 N N . VAL A 1 103 ? 14.708 -9.689 -16.439 1.00 64.69 103 VAL A N 1
ATOM 791 C CA . VAL A 1 103 ? 14.096 -10.406 -17.559 1.00 64.69 103 VAL A CA 1
ATOM 792 C C . VAL A 1 103 ? 14.331 -11.905 -17.391 1.00 64.69 103 VAL A C 1
ATOM 794 O O . VAL A 1 103 ? 15.456 -12.383 -17.509 1.00 64.69 103 VAL A O 1
ATOM 797 N N . THR A 1 104 ? 13.273 -12.660 -17.085 1.00 64.25 104 THR A N 1
ATOM 798 C CA . THR A 1 104 ? 13.347 -14.126 -16.927 1.00 64.25 104 THR A CA 1
ATOM 799 C C . THR A 1 104 ? 13.001 -14.900 -18.199 1.00 64.25 104 THR A C 1
ATOM 801 O O . THR A 1 104 ? 13.051 -16.125 -18.190 1.00 64.25 104 THR A O 1
ATOM 804 N N . GLY A 1 105 ? 12.652 -14.209 -19.285 1.00 58.31 105 GLY A N 1
ATOM 805 C CA . GLY A 1 105 ? 12.351 -14.816 -20.576 1.00 58.31 105 GLY A CA 1
ATOM 806 C C . GLY A 1 105 ? 11.945 -13.772 -21.610 1.00 58.31 105 GLY A C 1
ATOM 807 O O . GLY A 1 105 ? 11.462 -12.697 -21.262 1.00 58.31 105 GLY A O 1
ATOM 808 N N . PHE A 1 106 ? 12.143 -14.109 -22.879 1.00 60.50 106 PHE A N 1
ATOM 809 C CA . PHE A 1 106 ? 11.617 -13.370 -24.020 1.00 60.50 106 PHE A CA 1
ATOM 810 C C . PHE A 1 106 ? 10.802 -14.350 -24.871 1.00 60.50 106 PHE A C 1
ATOM 812 O O . PHE A 1 106 ? 11.275 -15.453 -25.142 1.00 60.50 106 PHE A O 1
ATOM 819 N N . GLU A 1 107 ? 9.602 -13.956 -25.299 1.00 57.50 107 GLU A N 1
ATOM 820 C CA . GLU A 1 107 ? 8.793 -14.709 -26.261 1.00 57.50 107 GLU A CA 1
ATOM 821 C C . GLU A 1 107 ? 8.496 -13.823 -27.475 1.00 57.50 107 GLU A C 1
ATOM 823 O O . GLU A 1 107 ? 8.154 -12.649 -27.336 1.00 57.50 107 GLU A O 1
ATOM 828 N N . ILE A 1 108 ? 8.637 -14.381 -28.678 1.00 60.44 108 ILE A N 1
ATOM 829 C CA . ILE A 1 108 ? 8.238 -13.712 -29.917 1.00 60.44 108 ILE A CA 1
ATOM 830 C C . ILE A 1 108 ? 6.794 -14.129 -30.217 1.00 60.44 108 ILE A C 1
ATOM 832 O O . ILE A 1 108 ? 6.554 -15.194 -30.779 1.00 60.44 108 ILE A O 1
ATOM 836 N N . THR A 1 109 ? 5.827 -13.288 -29.844 1.00 58.28 109 THR A N 1
ATOM 837 C CA . THR A 1 109 ? 4.382 -13.591 -29.939 1.00 58.28 109 THR A CA 1
ATOM 838 C C . THR A 1 109 ? 3.818 -13.464 -31.366 1.00 58.28 109 THR A C 1
ATOM 840 O O . THR A 1 109 ? 2.730 -13.956 -31.654 1.00 58.28 109 THR A O 1
ATOM 843 N N . ALA A 1 110 ? 4.550 -12.833 -32.295 1.00 52.00 110 ALA A N 1
ATOM 844 C CA . ALA A 1 110 ? 4.199 -12.755 -33.715 1.00 52.00 110 ALA A CA 1
ATOM 845 C C . ALA A 1 110 ? 5.435 -12.469 -34.589 1.00 52.00 110 ALA A C 1
ATOM 847 O O . ALA A 1 110 ? 6.416 -11.901 -34.123 1.00 52.00 110 ALA A O 1
ATOM 848 N N . GLY A 1 111 ? 5.384 -12.837 -35.875 1.00 53.41 111 GLY A N 1
ATOM 849 C CA . GLY A 1 111 ? 6.450 -12.535 -36.846 1.00 53.41 111 GLY A CA 1
ATOM 850 C C . GLY A 1 111 ? 7.413 -13.685 -37.156 1.00 53.41 111 GLY A C 1
ATOM 851 O O . GLY A 1 111 ? 8.227 -13.564 -38.067 1.00 53.41 111 GLY A O 1
ATOM 852 N N . ASN A 1 112 ? 7.270 -14.849 -36.515 1.00 55.62 112 ASN A N 1
ATOM 853 C CA . ASN A 1 112 ? 8.036 -16.050 -36.867 1.00 55.62 112 ASN A CA 1
ATOM 854 C C . ASN A 1 112 ? 7.495 -16.751 -38.132 1.00 55.62 112 ASN A C 1
ATOM 856 O O . ASN A 1 112 ? 7.207 -17.945 -38.123 1.00 55.62 112 ASN A O 1
ATOM 860 N N . ARG A 1 113 ? 7.277 -16.013 -39.226 1.00 56.72 113 ARG A N 1
ATOM 861 C CA . ARG A 1 113 ? 6.773 -16.607 -40.476 1.00 56.72 113 ARG A CA 1
ATOM 862 C C . ARG A 1 113 ? 7.882 -17.013 -41.438 1.00 56.72 113 ARG A C 1
ATOM 864 O O . ARG A 1 113 ? 7.577 -17.650 -42.444 1.00 56.72 113 ARG A O 1
ATOM 871 N N . THR A 1 114 ? 9.149 -16.677 -41.166 1.00 50.41 114 THR A N 1
ATOM 872 C CA . THR A 1 114 ? 10.266 -17.075 -42.043 1.00 50.41 114 THR A CA 1
ATOM 873 C C . THR A 1 114 ? 11.650 -16.952 -41.387 1.00 50.41 114 THR A C 1
ATOM 875 O O . THR A 1 114 ? 12.554 -16.342 -41.947 1.00 50.41 114 THR A O 1
ATOM 878 N N . ILE A 1 115 ? 11.882 -17.552 -40.217 1.00 50.31 115 ILE A N 1
ATOM 879 C CA . ILE A 1 115 ? 13.265 -17.822 -39.797 1.00 50.31 115 ILE A CA 1
ATOM 880 C C . ILE A 1 115 ? 13.711 -19.127 -40.471 1.00 50.31 115 ILE A C 1
ATOM 882 O O . ILE A 1 115 ? 13.512 -20.234 -39.984 1.00 50.31 115 ILE A O 1
ATOM 886 N N . SER A 1 116 ? 14.301 -18.992 -41.658 1.00 50.00 116 SER A N 1
ATOM 887 C CA . SER A 1 116 ? 15.205 -20.018 -42.174 1.00 50.00 116 SER A CA 1
ATOM 888 C C . SER A 1 116 ? 16.542 -19.855 -41.453 1.00 50.00 116 SER A C 1
ATOM 890 O O . SER A 1 116 ? 17.449 -19.215 -41.982 1.00 50.00 116 SER A O 1
ATOM 892 N N . LEU A 1 117 ? 16.694 -20.427 -40.253 1.00 48.44 117 LEU A N 1
ATOM 893 C CA . LEU A 1 117 ? 18.038 -20.746 -39.761 1.00 48.44 117 LEU A CA 1
ATOM 894 C C . LEU A 1 117 ? 18.555 -21.889 -40.634 1.00 48.44 117 LEU A C 1
ATOM 896 O O . LEU A 1 117 ? 18.407 -23.062 -40.299 1.00 48.44 117 LEU A O 1
ATOM 900 N N . LYS A 1 118 ? 19.141 -21.565 -41.789 1.00 44.50 118 LYS A N 1
ATOM 901 C CA . LYS A 1 118 ? 20.032 -22.515 -42.447 1.00 44.50 118 LYS A CA 1
ATOM 902 C C . LYS A 1 118 ? 21.242 -22.664 -41.529 1.00 44.50 118 LYS A C 1
ATOM 904 O O . LYS A 1 118 ? 22.161 -21.853 -41.585 1.00 44.50 118 LYS A O 1
ATOM 909 N N . SER A 1 119 ? 21.255 -23.695 -40.687 1.00 42.72 119 SER A N 1
ATOM 910 C CA . SER A 1 119 ? 22.524 -24.286 -40.286 1.00 42.72 119 SER A CA 1
ATOM 911 C C . SER A 1 119 ? 23.164 -24.788 -41.577 1.00 42.72 119 SER A C 1
ATOM 913 O O . SER A 1 119 ? 22.705 -25.752 -42.184 1.00 42.72 119 SER A O 1
ATOM 915 N N . ALA A 1 120 ? 24.162 -24.070 -42.086 1.00 41.16 120 ALA A N 1
ATOM 916 C CA . ALA A 1 120 ? 24.976 -24.605 -43.162 1.00 41.16 120 ALA A CA 1
ATOM 917 C C . ALA A 1 120 ? 25.704 -25.842 -42.605 1.00 41.16 120 ALA A C 1
ATOM 919 O O . ALA A 1 120 ? 26.459 -25.697 -41.639 1.00 41.16 120 ALA A O 1
ATOM 920 N N . PRO A 1 121 ? 25.525 -27.052 -43.165 1.00 41.34 121 PRO A N 1
ATOM 921 C CA . PRO A 1 121 ? 26.489 -28.107 -42.940 1.00 41.34 121 PRO A CA 1
ATOM 922 C C . PRO A 1 121 ? 27.749 -27.681 -43.692 1.00 41.34 121 PRO A C 1
ATOM 924 O O . PRO A 1 121 ? 27.740 -27.552 -44.916 1.00 41.34 121 PRO A O 1
ATOM 927 N N . GLN A 1 122 ? 28.824 -27.418 -42.955 1.00 51.09 122 GLN A N 1
ATOM 928 C CA . GLN A 1 122 ? 30.156 -27.290 -43.532 1.00 51.09 122 GLN A CA 1
ATOM 929 C C . GLN A 1 122 ? 30.494 -28.602 -44.251 1.00 51.09 122 GLN A C 1
ATOM 931 O O . GLN A 1 122 ? 30.750 -29.620 -43.610 1.00 51.09 122 GLN A O 1
ATOM 936 N N . GLY A 1 123 ? 30.482 -28.581 -45.581 1.00 36.72 123 GLY A N 1
ATOM 937 C CA . GLY A 1 123 ? 30.937 -29.671 -46.433 1.00 36.72 123 GLY A CA 1
ATOM 938 C C . GLY A 1 123 ? 32.059 -29.167 -47.325 1.00 36.72 123 GLY A C 1
ATOM 939 O O . GLY A 1 123 ? 31.813 -28.420 -48.267 1.00 36.72 123 GLY A O 1
ATOM 940 N N . LYS A 1 124 ? 33.297 -29.551 -47.001 1.00 43.78 124 LYS A N 1
ATOM 941 C CA . LYS A 1 124 ? 34.464 -29.346 -47.863 1.00 43.78 124 LYS A CA 1
ATOM 942 C C . LYS A 1 124 ? 34.217 -30.024 -49.210 1.00 43.78 124 LYS A C 1
ATOM 944 O O . LYS A 1 124 ? 33.898 -31.211 -49.227 1.00 43.78 124 LYS A O 1
ATOM 949 N N . PHE A 1 125 ? 34.474 -29.325 -50.306 1.00 40.88 125 PHE A N 1
ATOM 950 C CA . PHE A 1 125 ? 34.790 -29.987 -51.567 1.00 40.88 125 PHE A CA 1
ATOM 951 C C . PHE A 1 125 ? 36.296 -29.866 -51.797 1.00 40.88 125 PHE A C 1
ATOM 953 O O . PHE A 1 125 ? 36.870 -28.798 -51.584 1.00 40.88 125 PHE A O 1
ATOM 960 N N . LYS A 1 126 ? 36.906 -31.025 -52.067 1.00 50.91 126 LYS A N 1
ATOM 961 C CA . LYS A 1 126 ? 38.325 -31.212 -52.383 1.00 50.91 126 LYS A CA 1
ATOM 962 C C . LYS A 1 126 ? 38.739 -30.404 -53.604 1.00 50.91 126 LYS A C 1
ATOM 964 O O . LYS A 1 126 ? 37.892 -30.272 -54.512 1.00 50.91 126 LYS A O 1
#

Sequence (126 aa):
MTIAHGKTDKSIQYSISGRDKDFFNLKDRVVSFKNSPDYESKPSYSLTLEIKNGPLARDKTITITIINLKEKTISIAADQTMSVNERSQVNTPVGTVATTGIVTGFEITAGNRTISLKSAPQGKFK